Protein AF-A0AAV3SBT1-F1 (afdb_monomer)

Nearest PDB structures (foldseek):
  5wz4-assembly1_B  TM=5.382E-01  e=1.256E-02  Mycobacterium tuberculosis H37Rv
  4chg-assembly3_E  TM=4.001E-01  e=9.142E-03  Mycobacterium tuberculosis H37Rv
  5sv2-assembly1_A-2  TM=5.849E-01  e=1.213E+00  Mycobacterium tuberculosis H37Rv
  5oql-assembly1_P  TM=3.025E-01  e=3.870E-01  Thermochaetoides thermophila DSM 1495
  7d5s-assembly1_5K  TM=4.159E-01  e=2.951E+00  Saccharomyces cerevisiae S288C

Secondary structure (DSSP, 8-state):
-PEEEEE-HHHHHHH-STTSHHHHHHHHHHHHTT--EEE-HHHHHHHHS--TTSPPP-HHHHHHTTSEEEPPPP-TTSHHHHHHHHHHHHHHHHHHTS-GGGS-SHHHHHHHHHHHHHHHH--EEEEE-HHHHGGGG--

Mean predicted aligned error: 5.83 Å

Radius of gyration: 15.36 Å; Cα contacts (8 Å, |Δi|>4): 200; chains: 1; bounding box: 38×34×35 Å

Organism: NCBI:txid489912

Foldseek 3Di:
DAAAEEEALQQLLVQAECPRPSVVVVLVVLVVVVAAYEFEPLRVCVLPDDDPPDDRRPQVVCVVSPRYDYDDHQDVVPVQLVCLQQVVLVVVCVVVVHDSVPGRSRVSRSSSSQSVCCVPPVHHYDYDDPVNVVVVVPD

InterPro domains:
  IPR058703 PIN domain-containing protein [PF26425] (2-121)

Sequence (139 aa):
MTAIHIVDTSLFVAMGQPSNRRYLAVRTFARRNDITFVLPERVYDELTAEVDGVDTPPIDTAIEAGWTRVAAPLDYSLGLVSRMMDGVQRYIANADDRPADEIERAVPALAGVAAHAFVEGGCRPRVHLHDGFARWRRG

Solvent-accessible surface area (backbone atoms only — not comparable to full-atom values): 7686 Å² total; per-residue (Å²): 125,60,70,43,40,35,50,46,56,60,34,46,60,73,26,40,50,78,88,31,70,55,29,48,49,52,54,50,51,26,62,76,65,77,40,54,36,32,26,37,58,61,34,49,54,60,43,65,49,87,48,94,97,52,85,66,40,54,54,65,62,36,35,77,71,62,40,30,43,72,45,77,82,82,60,64,85,42,64,62,19,42,51,34,27,55,49,44,33,47,50,50,13,63,74,68,75,44,61,48,88,77,44,74,61,43,65,18,35,52,44,22,52,39,37,46,40,38,74,77,68,60,28,48,67,43,78,45,42,50,86,59,53,70,67,66,80,73,122

pLDDT: mean 85.52, std 13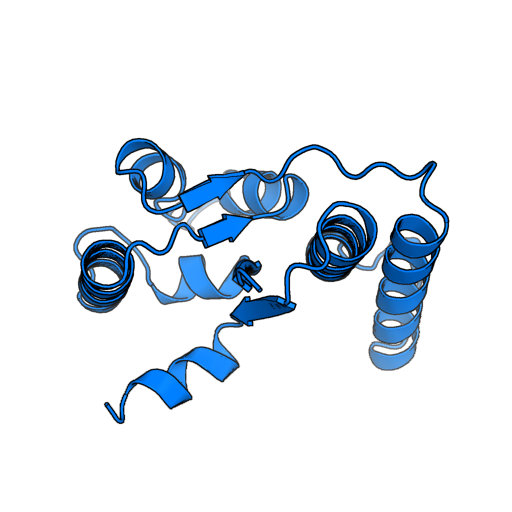.46, range [31.66, 95.81]

Structure (mmCIF, N/CA/C/O backbone):
data_AF-A0AAV3SBT1-F1
#
_entry.id   AF-A0AAV3SBT1-F1
#
loop_
_atom_site.group_PDB
_atom_site.id
_atom_site.type_symbol
_atom_site.label_atom_id
_atom_site.label_alt_id
_atom_site.label_comp_id
_atom_site.label_asym_id
_atom_site.label_entity_id
_atom_site.label_seq_id
_atom_site.pdbx_PDB_ins_code
_atom_site.Cartn_x
_atom_site.Cartn_y
_atom_site.Cartn_z
_atom_site.occupancy
_atom_site.B_iso_or_equiv
_atom_site.auth_seq_id
_atom_site.auth_comp_id
_atom_site.auth_asym_id
_atom_site.auth_atom_id
_atom_site.pdbx_PDB_model_num
ATOM 1 N N . MET A 1 1 ? -18.623 -9.100 -7.456 1.00 56.62 1 MET A N 1
ATOM 2 C CA . MET A 1 1 ? -17.155 -8.941 -7.544 1.00 56.62 1 MET A CA 1
ATOM 3 C C . MET A 1 1 ? -16.726 -8.003 -6.438 1.00 56.62 1 MET A C 1
ATOM 5 O O . MET A 1 1 ? -17.201 -6.873 -6.405 1.00 56.62 1 MET A O 1
ATOM 9 N N . THR A 1 2 ? -15.888 -8.475 -5.529 1.00 81.25 2 THR A N 1
ATOM 10 C CA . THR A 1 2 ? -15.259 -7.659 -4.487 1.00 81.25 2 THR A CA 1
ATOM 11 C C . THR A 1 2 ? -14.148 -6.801 -5.103 1.00 81.25 2 THR A C 1
ATOM 13 O O . THR A 1 2 ? -13.562 -7.157 -6.131 1.00 81.25 2 THR A O 1
ATOM 16 N N . ALA A 1 3 ? -13.917 -5.613 -4.545 1.00 87.75 3 ALA A N 1
ATOM 17 C CA . ALA A 1 3 ? -12.832 -4.734 -4.970 1.00 87.75 3 ALA A CA 1
ATOM 18 C C . ALA A 1 3 ? -11.665 -4.855 -3.988 1.00 87.75 3 ALA A C 1
ATOM 20 O O . ALA A 1 3 ? -11.886 -4.941 -2.783 1.00 87.75 3 ALA A O 1
ATOM 21 N N . ILE A 1 4 ? -10.434 -4.824 -4.497 1.00 91.56 4 ILE A N 1
ATOM 22 C CA . ILE A 1 4 ? -9.233 -4.686 -3.667 1.00 91.56 4 ILE A CA 1
ATOM 23 C C . ILE A 1 4 ? -8.760 -3.235 -3.736 1.00 91.56 4 ILE A C 1
ATOM 25 O O . ILE A 1 4 ? -8.674 -2.660 -4.821 1.00 91.56 4 ILE A O 1
ATOM 29 N N . HIS A 1 5 ? -8.504 -2.625 -2.581 1.00 93.12 5 HIS A N 1
ATOM 30 C CA . HIS A 1 5 ? -8.148 -1.213 -2.469 1.00 93.12 5 HIS A CA 1
ATOM 31 C C . HIS A 1 5 ? -6.650 -1.084 -2.202 1.00 93.12 5 HIS A C 1
ATOM 33 O O . HIS A 1 5 ? -6.225 -1.169 -1.058 1.00 93.12 5 HIS A O 1
ATOM 39 N N . ILE A 1 6 ? -5.858 -0.908 -3.254 1.00 92.75 6 ILE A N 1
ATOM 40 C CA . ILE A 1 6 ? -4.395 -0.888 -3.186 1.00 92.75 6 ILE A CA 1
ATOM 41 C C . ILE A 1 6 ? -3.927 0.551 -2.966 1.00 92.75 6 ILE A C 1
ATOM 43 O O . ILE A 1 6 ? -4.414 1.455 -3.643 1.00 92.75 6 ILE A O 1
ATOM 47 N N . VAL A 1 7 ? -3.015 0.776 -2.027 1.00 89.56 7 VAL A N 1
ATOM 48 C CA . VAL A 1 7 ? -2.546 2.114 -1.631 1.00 89.56 7 VAL A CA 1
ATOM 49 C C . VAL A 1 7 ? -1.046 2.262 -1.824 1.00 89.56 7 VAL A C 1
ATOM 51 O O . VAL A 1 7 ? -0.293 1.313 -1.629 1.00 89.56 7 VAL A O 1
ATOM 54 N N . ASP A 1 8 ? -0.655 3.471 -2.208 1.00 84.81 8 ASP A N 1
ATOM 55 C CA . ASP A 1 8 ? 0.722 3.890 -2.456 1.00 84.81 8 ASP A CA 1
ATOM 56 C C . ASP A 1 8 ? 1.338 4.630 -1.251 1.00 84.81 8 ASP A C 1
ATOM 58 O O . ASP A 1 8 ? 0.608 5.196 -0.427 1.00 84.81 8 ASP A O 1
ATOM 62 N N . THR A 1 9 ? 2.672 4.678 -1.187 1.00 81.06 9 THR A N 1
ATOM 63 C CA . THR A 1 9 ? 3.467 5.400 -0.178 1.00 81.06 9 THR A CA 1
ATOM 64 C C . THR A 1 9 ? 3.011 6.857 -0.066 1.00 81.06 9 THR A C 1
ATOM 66 O O . THR A 1 9 ? 2.698 7.350 1.026 1.00 81.06 9 THR A O 1
ATOM 69 N N . SER A 1 10 ? 2.863 7.534 -1.212 1.00 80.06 10 SER A N 1
ATOM 70 C CA . SER A 1 10 ? 2.501 8.956 -1.283 1.00 80.06 10 SER A CA 1
ATOM 71 C C . SER A 1 10 ? 1.190 9.294 -0.564 1.00 80.06 10 SER A C 1
ATOM 73 O O . SER A 1 10 ? 1.029 10.397 -0.031 1.00 80.06 10 SER A O 1
ATOM 75 N N . LEU A 1 11 ? 0.245 8.348 -0.502 1.00 82.94 11 LEU A N 1
ATOM 76 C CA . LEU A 1 11 ? -1.029 8.548 0.179 1.00 82.94 11 LEU A CA 1
ATOM 77 C C . LEU A 1 11 ? -0.838 8.672 1.697 1.00 82.94 11 LEU A C 1
ATOM 79 O O . LEU A 1 11 ? -1.421 9.570 2.307 1.00 82.94 11 LEU A O 1
ATOM 83 N N . PHE A 1 12 ? -0.026 7.806 2.309 1.00 83.81 12 PHE A N 1
ATOM 84 C CA . PHE A 1 12 ? 0.240 7.848 3.753 1.00 83.81 12 PHE A CA 1
ATOM 85 C C . PHE A 1 12 ? 1.060 9.064 4.148 1.00 83.81 12 PHE A C 1
ATOM 87 O O . PHE A 1 12 ? 0.702 9.744 5.112 1.00 83.81 12 PHE A O 1
ATOM 94 N N . VAL A 1 13 ? 2.068 9.402 3.345 1.00 83.69 13 VAL A N 1
ATOM 95 C CA . VAL A 1 13 ? 2.850 10.632 3.520 1.00 83.69 13 VAL A CA 1
ATOM 96 C C . VAL A 1 13 ? 1.928 11.858 3.524 1.00 83.69 13 VAL A C 1
ATOM 98 O O . VAL A 1 13 ? 1.990 12.696 4.421 1.00 83.69 13 VAL A O 1
ATOM 101 N N . ALA A 1 14 ? 0.986 11.943 2.582 1.00 84.38 14 ALA A N 1
ATOM 102 C CA . ALA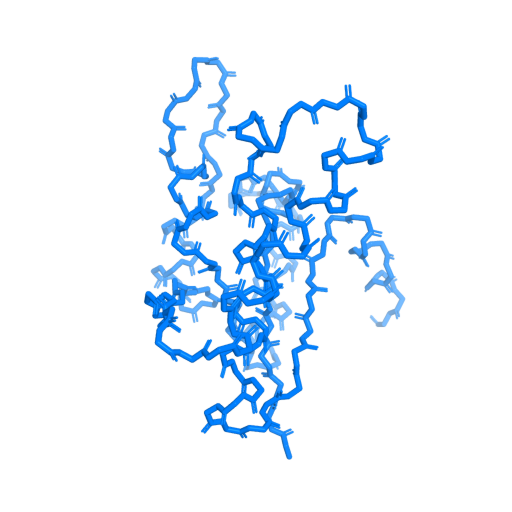 A 1 14 ? 0.083 13.086 2.483 1.00 84.38 14 ALA A CA 1
ATOM 103 C C . ALA A 1 14 ? -1.029 13.146 3.547 1.00 84.38 14 ALA A C 1
ATOM 105 O O . ALA A 1 14 ? -1.540 14.235 3.862 1.00 84.38 14 ALA A O 1
ATOM 106 N N . MET A 1 15 ? -1.445 11.989 4.074 1.00 86.44 15 MET A N 1
ATOM 107 C CA . MET A 1 15 ? -2.369 11.907 5.209 1.00 86.44 15 MET A CA 1
ATOM 108 C C . MET A 1 15 ? -1.725 12.437 6.489 1.00 86.44 15 MET A C 1
ATOM 110 O O . MET A 1 15 ? -2.423 13.070 7.287 1.00 86.44 15 MET A O 1
ATOM 114 N N . GLY A 1 16 ? -0.417 12.220 6.645 1.00 86.25 16 GLY A N 1
ATOM 115 C CA . GLY A 1 16 ? 0.357 12.607 7.815 1.00 86.25 16 GLY A CA 1
ATOM 116 C C . GLY A 1 16 ? -0.006 11.802 9.065 1.00 86.25 16 GLY A C 1
ATOM 117 O O . GLY A 1 16 ? -0.588 10.719 8.993 1.00 86.25 16 GLY A O 1
ATOM 118 N N . GLN A 1 17 ? 0.337 12.363 10.223 1.00 90.44 17 GLN A N 1
ATOM 119 C CA . GLN A 1 17 ? 0.199 11.714 11.529 1.00 90.44 17 GLN A CA 1
ATOM 120 C C . GLN A 1 17 ? -1.267 11.481 11.957 1.00 90.44 17 GLN A C 1
ATOM 122 O O . GLN A 1 17 ? -2.168 12.151 11.447 1.00 90.44 17 GLN A O 1
ATOM 127 N N . PRO A 1 18 ? -1.550 10.594 12.937 1.00 89.31 18 PRO A N 1
ATOM 128 C CA . PRO A 1 18 ? -2.919 10.238 13.331 1.00 89.31 18 PRO A CA 1
ATOM 129 C C . PRO A 1 18 ? -3.782 11.398 13.840 1.00 89.31 18 PRO A C 1
ATOM 131 O O . PRO A 1 18 ? -5.012 11.324 13.804 1.00 89.31 18 PRO A O 1
ATOM 134 N N . SER A 1 19 ? -3.148 12.475 14.309 1.00 88.31 19 SER A N 1
ATOM 135 C CA . SER A 1 19 ? -3.796 13.727 14.710 1.00 88.31 19 SER A CA 1
ATOM 136 C C . SER A 1 19 ? -4.248 14.585 13.519 1.00 88.31 19 SER A C 1
ATOM 138 O O . SER A 1 19 ? -5.063 15.495 13.684 1.00 88.31 19 SER A O 1
ATOM 140 N N . ASN A 1 20 ? -3.760 14.306 12.307 1.00 91.50 20 ASN A N 1
ATOM 141 C CA . ASN A 1 20 ? -4.099 15.050 11.103 1.00 91.50 20 ASN A CA 1
ATOM 142 C C . ASN A 1 20 ? -5.547 14.775 10.674 1.00 91.50 20 ASN A C 1
ATOM 144 O O . ASN A 1 20 ? -6.010 13.634 10.582 1.00 91.50 20 ASN A O 1
ATOM 148 N N . ARG A 1 21 ? -6.269 15.843 10.321 1.00 89.44 21 ARG A N 1
ATOM 149 C CA . ARG A 1 21 ? -7.657 15.760 9.852 1.00 89.44 21 ARG A CA 1
ATOM 150 C C . ARG A 1 21 ? -7.822 14.843 8.636 1.00 89.44 21 ARG A C 1
ATOM 152 O O . ARG A 1 21 ? -8.861 14.197 8.521 1.00 89.44 21 ARG A O 1
ATOM 159 N N . ARG A 1 22 ? -6.832 14.777 7.735 1.00 89.44 22 ARG A N 1
ATOM 160 C CA . ARG A 1 22 ? -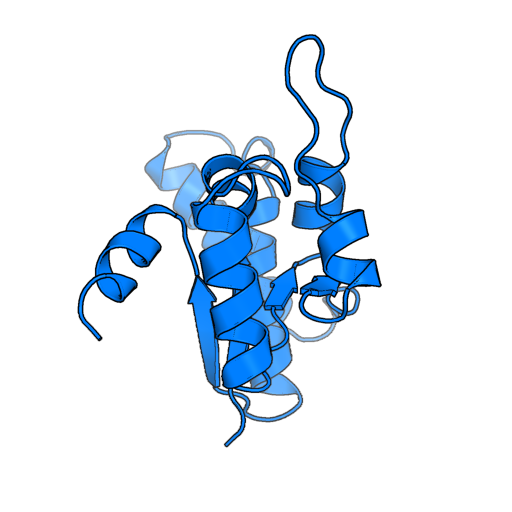6.869 13.888 6.562 1.00 89.44 22 ARG A CA 1
ATOM 161 C C . ARG A 1 22 ? -6.812 12.427 6.98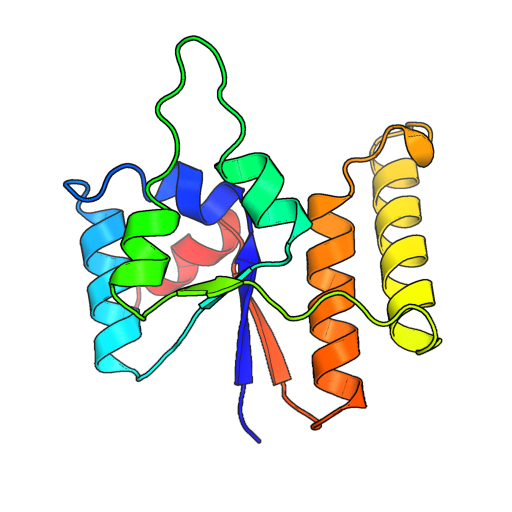4 1.00 89.44 22 ARG A C 1
ATOM 163 O O . ARG A 1 22 ? -7.699 11.680 6.586 1.00 89.44 22 ARG A O 1
ATOM 170 N N . TYR A 1 23 ? -5.863 12.054 7.844 1.00 90.62 23 TYR A N 1
ATOM 171 C CA . TYR A 1 23 ? -5.774 10.702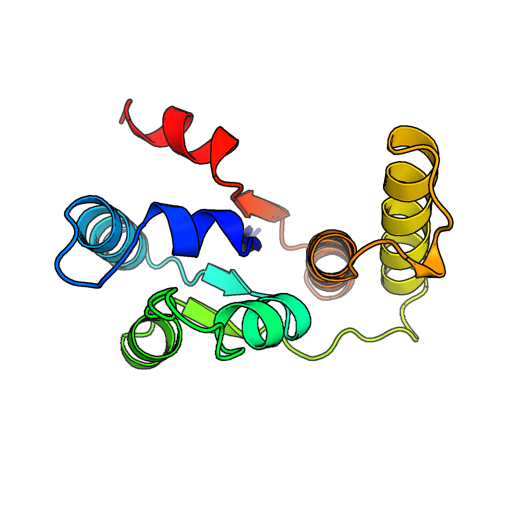 8.403 1.00 90.62 23 TYR A CA 1
ATOM 172 C C . TYR A 1 23 ? -7.098 10.272 9.051 1.00 90.62 23 TYR A C 1
ATOM 174 O O . TYR A 1 23 ? -7.659 9.226 8.722 1.00 90.62 23 TYR A O 1
ATOM 182 N N . LEU A 1 24 ? -7.667 11.125 9.911 1.00 91.75 24 LEU A N 1
ATOM 183 C CA . LEU A 1 24 ? -8.948 10.850 10.569 1.00 91.75 24 LEU A CA 1
ATOM 184 C C . LEU A 1 24 ? -10.102 10.682 9.573 1.00 91.75 24 LEU A C 1
ATOM 186 O O . LEU A 1 24 ? -10.961 9.818 9.774 1.00 91.75 24 LEU A O 1
ATOM 190 N N . ALA A 1 25 ? -10.130 11.481 8.503 1.00 91.31 25 ALA A N 1
ATOM 191 C CA . ALA A 1 25 ? -11.138 11.379 7.455 1.00 91.31 25 ALA A CA 1
ATOM 192 C C . ALA A 1 25 ? -11.027 10.052 6.690 1.00 91.31 25 ALA A C 1
ATOM 194 O O . ALA A 1 25 ? -12.039 9.369 6.533 1.00 91.31 25 ALA A O 1
ATOM 195 N N . VAL A 1 26 ? -9.817 9.650 6.284 1.00 90.12 26 VAL A N 1
ATOM 196 C CA . VAL A 1 26 ? -9.589 8.379 5.572 1.00 90.12 26 VAL A CA 1
ATOM 197 C C . VAL A 1 26 ? -9.928 7.187 6.458 1.00 90.12 26 VAL A C 1
ATOM 199 O O . VAL A 1 26 ? -10.690 6.320 6.039 1.00 90.12 26 VAL A O 1
ATOM 202 N N . ARG A 1 27 ? -9.465 7.183 7.714 1.00 92.06 27 ARG A N 1
ATOM 203 C CA . ARG A 1 27 ? -9.805 6.143 8.695 1.00 92.06 27 ARG A CA 1
ATOM 204 C C . ARG A 1 27 ? -11.316 6.014 8.880 1.00 92.06 27 ARG A C 1
ATOM 206 O O . ARG A 1 27 ? -11.855 4.910 8.916 1.00 92.06 27 ARG A O 1
ATOM 213 N N . THR A 1 28 ? -12.011 7.143 9.012 1.00 92.62 28 THR A N 1
ATOM 214 C CA . THR A 1 28 ? -13.472 7.160 9.179 1.00 92.62 28 THR A CA 1
ATOM 215 C C . THR A 1 28 ? -14.175 6.638 7.930 1.00 92.62 28 THR A C 1
ATOM 217 O O . THR A 1 28 ? -15.116 5.857 8.044 1.00 92.62 28 THR A O 1
ATOM 220 N N . PHE A 1 29 ? -13.712 7.038 6.745 1.00 91.44 29 PHE A N 1
ATOM 221 C CA . PHE A 1 29 ? -14.230 6.551 5.472 1.00 91.44 29 PHE A CA 1
ATOM 222 C C . PHE A 1 29 ? -14.049 5.035 5.330 1.00 91.44 29 PHE A C 1
ATOM 224 O O . PHE A 1 29 ? -15.020 4.342 5.031 1.00 91.44 29 PHE A O 1
ATOM 231 N N . ALA A 1 30 ? -12.846 4.523 5.601 1.00 92.19 30 ALA A N 1
ATOM 232 C CA . ALA A 1 30 ? -12.531 3.102 5.518 1.00 92.19 30 ALA A CA 1
ATOM 233 C C . ALA A 1 30 ? -13.442 2.278 6.435 1.00 92.19 30 ALA A C 1
ATOM 235 O O . ALA A 1 30 ? -14.120 1.365 5.974 1.00 92.19 30 ALA A O 1
ATOM 236 N N . ARG A 1 31 ? -13.569 2.689 7.705 1.00 92.81 31 ARG A N 1
ATOM 237 C CA . ARG A 1 31 ? -14.447 2.024 8.681 1.00 92.81 31 ARG A CA 1
ATOM 238 C C . ARG A 1 31 ? -15.925 2.060 8.297 1.00 92.81 31 ARG A C 1
ATOM 240 O O . ARG A 1 31 ? -16.615 1.065 8.459 1.00 92.81 31 ARG A O 1
ATOM 247 N N . ARG A 1 32 ? -16.429 3.195 7.799 1.00 93.75 32 ARG A N 1
ATOM 248 C CA . ARG A 1 32 ? -17.847 3.329 7.410 1.00 93.75 32 ARG A CA 1
ATOM 249 C C . ARG A 1 32 ? -18.227 2.472 6.206 1.00 93.75 32 ARG A C 1
ATOM 251 O O . ARG A 1 32 ? -19.399 2.149 6.063 1.00 93.75 32 ARG A O 1
ATOM 258 N N . ASN A 1 33 ? -17.264 2.159 5.344 1.00 92.12 33 ASN A N 1
ATOM 259 C CA . ASN A 1 33 ? -17.495 1.418 4.106 1.00 92.12 33 ASN A CA 1
ATOM 260 C C . ASN A 1 33 ? -16.946 -0.014 4.155 1.00 92.12 33 ASN A C 1
ATOM 262 O O . ASN A 1 33 ? -16.933 -0.667 3.117 1.00 92.12 33 ASN A O 1
ATOM 266 N N . ASP A 1 34 ? -16.482 -0.475 5.322 1.00 91.62 34 ASP A N 1
ATOM 267 C CA . ASP A 1 34 ? -15.852 -1.789 5.503 1.00 91.62 34 ASP A CA 1
ATOM 268 C C . ASP A 1 34 ? -14.717 -2.049 4.489 1.00 91.62 34 ASP A C 1
ATOM 270 O O . ASP A 1 34 ? -14.607 -3.099 3.860 1.00 91.62 34 ASP A O 1
ATOM 274 N N . ILE A 1 35 ? -13.889 -1.022 4.267 1.00 93.06 35 ILE A N 1
ATOM 275 C CA . ILE A 1 35 ? -12.744 -1.079 3.358 1.00 93.06 35 ILE A CA 1
ATOM 276 C C . ILE A 1 35 ? -11.480 -1.331 4.172 1.00 93.06 35 ILE A C 1
ATOM 278 O O . ILE A 1 35 ? -11.141 -0.554 5.064 1.00 93.06 35 ILE A O 1
ATOM 282 N N . THR A 1 36 ? -10.727 -2.351 3.771 1.00 94.75 36 THR A N 1
ATOM 283 C CA . THR A 1 36 ? -9.335 -2.539 4.184 1.00 94.75 36 THR A CA 1
ATOM 284 C C . THR A 1 36 ? -8.419 -2.164 3.026 1.00 94.75 36 THR A C 1
ATOM 286 O O . THR A 1 36 ? -8.481 -2.772 1.953 1.00 94.75 36 THR A O 1
ATOM 289 N N . PHE A 1 37 ? -7.562 -1.166 3.232 1.00 94.44 37 PHE A N 1
ATOM 290 C CA . PHE A 1 37 ? -6.523 -0.838 2.264 1.00 94.44 37 PHE A CA 1
ATOM 291 C C . PHE A 1 37 ? -5.404 -1.879 2.292 1.00 94.44 37 PHE A C 1
ATOM 293 O O . PHE A 1 37 ? -5.047 -2.406 3.343 1.00 94.44 37 PHE A O 1
ATOM 300 N N . VAL A 1 38 ? -4.857 -2.181 1.121 1.00 94.69 38 VAL A N 1
ATOM 301 C CA . VAL A 1 38 ? -3.822 -3.190 0.920 1.00 94.69 38 VAL A CA 1
ATOM 302 C C . VAL A 1 38 ? -2.579 -2.510 0.383 1.00 94.69 38 VAL A C 1
ATOM 304 O O . VAL A 1 38 ? -2.639 -1.821 -0.633 1.00 94.69 38 VAL A O 1
ATOM 307 N N . LEU A 1 39 ? -1.454 -2.729 1.044 1.00 92.56 39 LEU A N 1
ATOM 308 C CA . LEU A 1 39 ? -0.166 -2.178 0.643 1.00 92.56 39 LEU A CA 1
ATOM 309 C C . LEU A 1 39 ? 0.789 -3.308 0.267 1.00 92.56 39 LEU A C 1
ATOM 311 O O . LEU A 1 39 ? 0.862 -4.297 0.998 1.00 92.56 39 LEU A O 1
ATOM 315 N N . PRO A 1 40 ? 1.492 -3.217 -0.873 1.00 92.75 40 PRO A N 1
ATOM 316 C CA . PRO A 1 40 ? 2.578 -4.139 -1.166 1.00 92.75 40 PRO A CA 1
ATOM 317 C C . PRO A 1 40 ? 3.632 -4.113 -0.052 1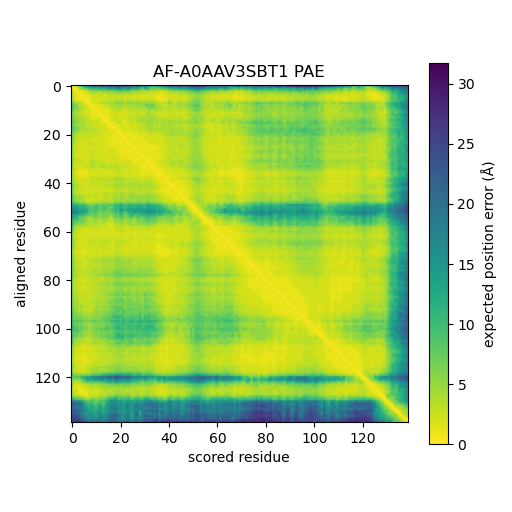.00 92.75 40 PRO A C 1
ATOM 319 O O . PRO A 1 40 ? 3.896 -3.058 0.516 1.00 92.75 40 PRO A O 1
ATOM 322 N N . GLU A 1 41 ? 4.282 -5.247 0.207 1.00 91.69 41 GLU A N 1
ATOM 323 C CA . GLU A 1 41 ? 5.384 -5.353 1.180 1.00 91.69 41 GLU A CA 1
ATOM 324 C C . GLU A 1 41 ? 6.469 -4.294 0.929 1.00 91.69 41 GLU A C 1
ATOM 326 O O . GLU A 1 41 ? 6.843 -3.561 1.831 1.00 91.69 41 GLU A O 1
ATOM 331 N N . ARG A 1 42 ? 6.843 -4.081 -0.339 1.00 88.31 42 ARG A N 1
ATOM 332 C CA . ARG A 1 42 ? 7.820 -3.050 -0.727 1.00 88.31 42 ARG A CA 1
ATOM 333 C C . ARG A 1 42 ? 7.423 -1.622 -0.344 1.00 88.31 42 ARG A C 1
ATOM 335 O O . ARG A 1 42 ? 8.299 -0.827 -0.042 1.00 88.31 42 ARG A O 1
ATOM 342 N N . VAL A 1 43 ? 6.128 -1.304 -0.376 1.00 88.00 43 VAL A N 1
ATOM 343 C CA . VAL A 1 43 ? 5.599 0.009 0.037 1.00 88.00 43 VAL A CA 1
ATOM 344 C C . VAL A 1 43 ? 5.621 0.131 1.561 1.00 88.00 43 VAL A C 1
ATOM 346 O O . VAL A 1 43 ? 5.899 1.198 2.094 1.00 88.00 43 VAL A O 1
ATOM 349 N N . TYR A 1 44 ? 5.342 -0.959 2.278 1.00 90.94 44 TYR A N 1
ATOM 350 C CA . TYR A 1 44 ? 5.471 -0.991 3.734 1.00 90.94 44 TYR A CA 1
ATOM 351 C C . TYR A 1 44 ? 6.925 -0.769 4.175 1.00 90.94 44 TYR A C 1
ATOM 353 O O . TYR A 1 44 ? 7.172 0.067 5.043 1.00 90.94 44 TYR A O 1
ATOM 361 N N . ASP A 1 45 ? 7.878 -1.450 3.538 1.00 89.00 45 ASP A N 1
ATOM 362 C CA . ASP A 1 45 ? 9.308 -1.292 3.825 1.00 89.00 45 ASP A CA 1
ATOM 363 C C . ASP A 1 45 ? 9.766 0.162 3.618 1.00 89.00 45 ASP A C 1
ATOM 365 O O . ASP A 1 45 ? 10.472 0.718 4.452 1.00 89.00 45 ASP A O 1
ATOM 369 N N . GLU A 1 46 ? 9.321 0.808 2.535 1.00 84.31 46 GLU A N 1
ATOM 370 C CA . GLU A 1 46 ? 9.625 2.217 2.251 1.00 84.31 46 GLU A CA 1
ATOM 371 C C . GLU A 1 46 ? 9.033 3.157 3.313 1.00 84.31 46 GLU A C 1
ATOM 373 O O . GLU A 1 46 ? 9.709 4.059 3.802 1.00 84.31 46 GLU A O 1
ATOM 378 N N . LEU A 1 47 ? 7.779 2.927 3.714 1.00 84.12 47 LEU A N 1
ATOM 379 C CA . LEU A 1 47 ? 7.084 3.753 4.705 1.00 84.12 47 LEU A CA 1
ATOM 380 C C . LEU A 1 47 ? 7.630 3.598 6.127 1.00 84.12 47 LEU A C 1
ATOM 382 O O . LEU A 1 47 ? 7.413 4.487 6.947 1.00 84.12 47 LEU A O 1
ATOM 386 N N . THR A 1 48 ? 8.263 2.469 6.438 1.00 86.56 48 THR A N 1
ATOM 387 C CA . THR A 1 48 ? 8.821 2.180 7.769 1.00 86.56 48 THR A CA 1
ATOM 388 C C . THR A 1 48 ? 10.317 2.443 7.858 1.00 86.56 48 THR A C 1
ATOM 390 O O . THR A 1 48 ? 10.858 2.468 8.963 1.00 86.56 48 THR A O 1
ATOM 393 N N . ALA A 1 49 ? 10.986 2.677 6.726 1.00 84.38 49 ALA A N 1
ATOM 394 C CA . ALA A 1 49 ? 12.381 3.073 6.707 1.00 84.38 49 ALA A CA 1
ATOM 395 C C . ALA A 1 49 ? 12.564 4.393 7.473 1.00 84.38 49 ALA A C 1
ATOM 397 O O . ALA A 1 49 ? 11.929 5.406 7.173 1.00 84.38 49 ALA A O 1
ATOM 398 N N . GLU A 1 50 ? 13.437 4.382 8.479 1.00 76.12 50 GLU A N 1
ATOM 399 C CA . GLU A 1 50 ? 13.794 5.589 9.218 1.00 76.12 50 GLU A CA 1
ATOM 400 C C . GLU A 1 50 ? 14.600 6.524 8.308 1.00 76.12 50 GLU A C 1
ATOM 402 O O . GLU A 1 50 ? 15.651 6.153 7.779 1.00 76.12 50 GLU A O 1
ATOM 407 N N . VAL A 1 51 ? 14.101 7.746 8.124 1.00 75.94 51 VAL A N 1
ATOM 408 C CA . VAL A 1 51 ? 14.768 8.800 7.355 1.00 75.94 51 VAL A CA 1
ATOM 409 C C . VAL A 1 51 ? 14.973 10.001 8.268 1.00 75.94 51 VAL A C 1
ATOM 411 O O . VAL A 1 51 ? 14.017 10.538 8.829 1.00 75.94 51 VAL A O 1
ATOM 414 N N . ASP A 1 52 ? 16.224 10.436 8.413 1.00 74.75 52 ASP A N 1
ATOM 415 C CA . ASP A 1 52 ? 16.584 11.540 9.303 1.00 74.75 52 ASP A CA 1
ATOM 416 C C . ASP A 1 52 ? 15.775 12.811 9.000 1.00 74.75 52 ASP A C 1
ATOM 418 O O . ASP A 1 52 ? 15.765 13.330 7.882 1.00 74.75 52 ASP A O 1
ATOM 422 N N . GLY A 1 53 ? 15.112 13.343 10.030 1.00 69.75 53 GLY A N 1
ATOM 423 C CA . GLY A 1 53 ? 14.331 14.578 9.936 1.00 69.75 53 GLY A CA 1
ATOM 424 C C . GLY A 1 53 ? 12.963 14.436 9.259 1.00 69.75 53 GLY A C 1
ATOM 425 O O . GLY A 1 53 ? 12.307 15.455 9.033 1.00 69.75 53 GLY A O 1
ATOM 426 N N . VAL A 1 54 ? 12.516 13.213 8.958 1.00 74.12 54 VAL A N 1
ATOM 427 C CA . VAL A 1 54 ? 11.182 12.929 8.417 1.00 74.12 54 VAL A CA 1
ATOM 428 C C . VAL A 1 54 ? 10.415 12.051 9.400 1.00 74.12 54 VAL A C 1
ATOM 430 O O . VAL A 1 54 ? 10.867 10.971 9.765 1.00 74.12 54 VAL A O 1
ATOM 433 N N . ASP A 1 55 ? 9.231 12.502 9.818 1.00 78.19 55 ASP A N 1
ATOM 434 C CA . ASP A 1 55 ? 8.364 11.684 10.664 1.00 78.19 55 ASP A CA 1
ATOM 435 C C . ASP A 1 55 ? 7.866 10.459 9.886 1.00 78.19 55 ASP A C 1
ATOM 437 O O . ASP A 1 55 ? 7.204 10.602 8.852 1.00 78.19 55 ASP A O 1
ATOM 441 N N . THR A 1 56 ? 8.103 9.264 10.426 1.00 82.19 56 THR A N 1
ATOM 442 C CA . THR A 1 56 ? 7.596 8.011 9.861 1.00 82.19 56 THR A CA 1
ATOM 443 C C . THR A 1 56 ? 6.065 8.056 9.763 1.00 82.19 56 THR A C 1
ATOM 445 O O . THR A 1 56 ? 5.381 8.355 10.755 1.00 82.19 56 THR A O 1
ATOM 448 N N . PRO A 1 57 ? 5.479 7.783 8.583 1.00 83.50 57 PRO A N 1
ATOM 449 C CA . PRO A 1 57 ? 4.036 7.682 8.439 1.00 83.50 57 PRO A CA 1
ATOM 450 C C . PRO A 1 57 ? 3.443 6.630 9.395 1.00 83.50 57 PRO A C 1
ATOM 452 O O . PRO A 1 57 ? 4.040 5.574 9.595 1.00 83.50 57 PRO A O 1
ATOM 455 N N . PRO A 1 58 ? 2.248 6.863 9.971 1.00 87.25 58 PRO A N 1
ATOM 456 C CA . PRO A 1 58 ? 1.663 6.004 11.009 1.00 87.25 58 PRO A CA 1
ATOM 457 C C . PRO A 1 58 ? 1.025 4.727 10.432 1.00 87.25 58 PRO A C 1
ATOM 459 O O . PRO A 1 58 ? -0.186 4.491 10.563 1.00 87.25 58 PRO A O 1
ATOM 462 N N . ILE A 1 59 ? 1.833 3.926 9.738 1.00 90.81 59 ILE A N 1
ATOM 463 C CA . ILE A 1 59 ? 1.395 2.747 8.997 1.00 90.81 59 ILE A CA 1
ATOM 464 C C . ILE A 1 59 ? 1.030 1.594 9.927 1.00 90.81 59 ILE A C 1
ATOM 466 O O . ILE A 1 59 ? -0.057 1.031 9.791 1.00 90.81 59 ILE A O 1
ATOM 470 N N . ASP A 1 60 ? 1.849 1.336 10.945 1.00 91.44 60 ASP A N 1
ATOM 471 C CA . ASP A 1 60 ? 1.585 0.291 11.935 1.00 91.44 60 ASP A CA 1
ATOM 472 C C . ASP A 1 60 ? 0.321 0.607 12.731 1.00 91.44 60 ASP A C 1
ATOM 474 O O . ASP A 1 60 ? -0.557 -0.240 12.861 1.00 91.44 60 ASP A O 1
ATOM 478 N N . THR A 1 61 ? 0.121 1.871 13.121 1.00 91.62 61 THR A N 1
ATOM 479 C CA . THR A 1 61 ? -1.133 2.312 13.752 1.00 91.62 61 THR A CA 1
ATOM 480 C C . THR A 1 61 ? -2.348 2.066 12.851 1.00 91.62 61 THR A C 1
ATOM 482 O O . THR A 1 61 ? -3.436 1.754 13.338 1.00 91.62 61 THR A O 1
ATOM 485 N N . ALA A 1 62 ? -2.208 2.215 11.528 1.00 92.19 62 ALA A N 1
ATOM 486 C CA . ALA A 1 62 ? -3.297 1.935 10.595 1.00 92.19 62 ALA A CA 1
ATOM 487 C C . ALA A 1 62 ? -3.598 0.429 10.480 1.00 92.19 62 ALA A C 1
ATOM 489 O O . ALA A 1 62 ? -4.773 0.050 10.397 1.00 92.19 62 ALA A O 1
ATOM 490 N N . ILE A 1 63 ? -2.554 -0.406 10.516 1.00 94.44 63 ILE A N 1
ATOM 491 C CA . ILE A 1 63 ? -2.643 -1.871 10.518 1.00 94.44 63 ILE A CA 1
ATOM 492 C C . ILE A 1 63 ? -3.290 -2.368 11.815 1.00 94.44 63 ILE A C 1
ATOM 494 O O . ILE A 1 63 ? -4.296 -3.073 11.764 1.00 94.44 63 ILE A O 1
ATOM 498 N N . GLU A 1 64 ? -2.798 -1.925 12.971 1.00 93.75 64 GLU A N 1
ATOM 499 C CA . GLU A 1 64 ? -3.360 -2.237 14.292 1.00 93.75 64 GLU A CA 1
ATOM 500 C C . GLU A 1 64 ? -4.831 -1.816 14.407 1.00 93.75 64 GLU A C 1
ATOM 502 O O . GLU A 1 64 ? -5.660 -2.516 14.987 1.00 93.75 64 GLU A O 1
ATOM 507 N N . ALA A 1 65 ? -5.192 -0.677 13.809 1.00 91.25 65 ALA A N 1
ATOM 508 C CA . ALA A 1 65 ? -6.564 -0.182 13.786 1.00 91.25 65 ALA A CA 1
ATOM 509 C C . ALA A 1 65 ? -7.486 -0.919 12.792 1.00 91.25 65 ALA A C 1
ATOM 511 O O . ALA A 1 65 ? -8.678 -0.577 12.736 1.00 91.25 65 ALA A O 1
ATOM 512 N N . GLY A 1 66 ? -6.952 -1.871 12.015 1.00 93.44 66 GLY A N 1
ATOM 513 C CA . GLY A 1 66 ? -7.678 -2.831 11.178 1.00 93.44 66 GLY A CA 1
ATOM 514 C C . GLY A 1 66 ? -8.179 -2.314 9.828 1.00 93.44 66 GLY A C 1
ATOM 515 O O . GLY A 1 66 ? -8.912 -3.019 9.139 1.00 93.44 66 GLY A O 1
ATOM 516 N N . TRP A 1 67 ? -7.830 -1.088 9.434 1.00 94.06 67 TRP A N 1
ATOM 517 C CA . TRP A 1 67 ? -8.304 -0.490 8.173 1.00 94.06 67 TRP A CA 1
ATOM 518 C C . TRP A 1 67 ? -7.241 -0.493 7.064 1.00 94.06 67 TRP A C 1
ATOM 520 O O . TRP A 1 67 ? -7.513 -0.067 5.939 1.00 94.06 67 TRP A O 1
ATOM 530 N N . THR A 1 68 ? -6.071 -1.057 7.365 1.00 94.94 68 THR A N 1
ATOM 531 C CA . THR A 1 68 ? -4.951 -1.277 6.449 1.00 94.94 68 THR A CA 1
ATOM 532 C C . THR A 1 68 ? -4.329 -2.649 6.721 1.00 94.94 68 THR A C 1
ATOM 534 O O . THR A 1 68 ? -4.377 -3.135 7.846 1.00 94.94 68 THR A O 1
ATOM 537 N N . ARG A 1 69 ? -3.739 -3.285 5.706 1.00 95.50 69 ARG A N 1
ATOM 538 C CA . ARG A 1 69 ? -2.916 -4.494 5.854 1.00 95.50 69 ARG A CA 1
ATOM 539 C C . ARG A 1 69 ? -1.851 -4.588 4.766 1.00 95.50 69 ARG A C 1
ATOM 541 O O . ARG A 1 69 ? -2.040 -4.066 3.666 1.00 95.50 69 ARG A O 1
ATOM 548 N N . VAL A 1 70 ? -0.797 -5.351 5.033 1.00 95.19 70 VAL A N 1
ATOM 549 C CA . VAL A 1 70 ? 0.172 -5.746 4.005 1.00 95.19 70 VAL A CA 1
ATOM 550 C C . VAL A 1 70 ? -0.441 -6.816 3.091 1.00 95.19 70 VAL A C 1
ATOM 552 O O . VAL A 1 70 ? -1.264 -7.644 3.508 1.00 95.19 70 VAL A O 1
ATOM 555 N N . ALA A 1 71 ? -0.132 -6.738 1.800 1.00 93.94 71 ALA A N 1
ATOM 556 C CA . ALA A 1 71 ? -0.454 -7.765 0.822 1.00 93.94 71 ALA A CA 1
ATOM 557 C C . ALA A 1 71 ? 0.297 -9.063 1.150 1.00 93.94 71 ALA A C 1
ATOM 559 O O . ALA A 1 71 ? 1.332 -9.040 1.809 1.00 93.94 71 ALA A O 1
ATOM 560 N N . ALA A 1 72 ? -0.203 -10.194 0.652 1.00 91.50 72 ALA A N 1
ATOM 561 C CA . ALA A 1 72 ? 0.634 -11.386 0.605 1.00 91.50 72 ALA A CA 1
ATOM 562 C C . ALA A 1 72 ? 1.847 -11.123 -0.315 1.00 91.50 72 ALA A C 1
ATOM 564 O O . ALA A 1 72 ? 1.719 -10.315 -1.248 1.00 91.50 72 ALA A O 1
ATOM 565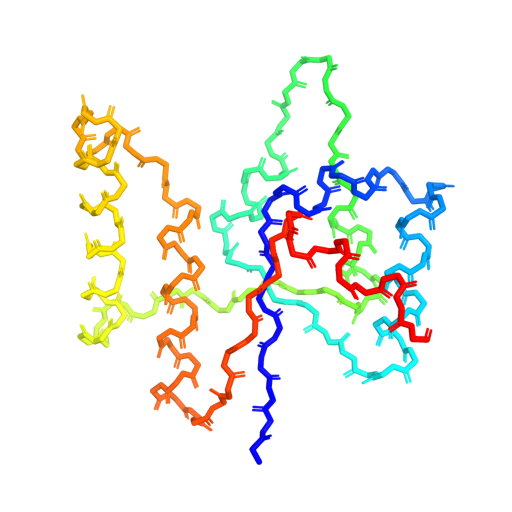 N N . PRO A 1 73 ? 2.992 -11.789 -0.083 1.00 91.44 73 PRO A N 1
ATOM 566 C CA . PRO A 1 73 ? 4.126 -11.722 -0.994 1.00 91.44 73 PRO A CA 1
ATOM 567 C C . PRO A 1 73 ? 3.697 -12.032 -2.431 1.00 91.44 73 PRO A C 1
ATOM 569 O O . PRO A 1 73 ? 2.872 -12.915 -2.664 1.00 91.44 73 PRO A O 1
ATOM 572 N N . LEU A 1 74 ? 4.249 -11.295 -3.395 1.00 92.38 74 LEU A N 1
ATOM 573 C CA . LEU A 1 74 ? 3.923 -11.492 -4.806 1.00 92.38 74 LEU A CA 1
ATOM 574 C C . LEU A 1 74 ? 4.410 -12.861 -5.291 1.00 92.38 74 LEU A C 1
ATOM 576 O O . LEU A 1 74 ? 5.607 -13.150 -5.232 1.00 92.38 74 LEU A O 1
ATOM 580 N N . ASP A 1 75 ? 3.502 -13.663 -5.845 1.00 93.50 75 ASP A N 1
ATOM 581 C CA . ASP A 1 75 ? 3.861 -14.909 -6.516 1.00 93.50 75 ASP A CA 1
ATOM 582 C C . ASP A 1 75 ? 4.336 -14.648 -7.956 1.00 93.50 75 ASP A C 1
ATOM 584 O O . ASP A 1 75 ? 3.549 -14.491 -8.893 1.00 93.50 75 ASP A O 1
ATOM 588 N N . TYR A 1 76 ? 5.657 -14.622 -8.142 1.00 92.38 76 TYR A N 1
ATOM 589 C CA . TYR A 1 76 ? 6.296 -14.461 -9.452 1.00 92.38 76 TYR A CA 1
ATOM 590 C C . TYR A 1 76 ? 6.189 -15.703 -10.355 1.00 92.38 76 TYR A C 1
ATOM 592 O O . TYR A 1 76 ? 6.533 -15.631 -11.540 1.00 92.38 76 TYR A O 1
ATOM 600 N N . SER A 1 77 ? 5.698 -16.840 -9.849 1.00 94.38 77 SER A N 1
ATOM 601 C CA . SER A 1 77 ? 5.358 -17.984 -10.705 1.00 94.38 77 SER A CA 1
ATOM 602 C C . SER A 1 77 ? 4.125 -17.690 -11.572 1.00 94.38 77 SER A C 1
ATOM 604 O O . SER A 1 77 ? 3.985 -18.225 -12.677 1.00 94.38 77 SER A O 1
ATOM 606 N N . LEU A 1 78 ? 3.272 -16.754 -11.137 1.00 93.81 78 LEU A N 1
ATOM 607 C CA . LEU A 1 78 ? 2.162 -16.243 -11.929 1.00 93.81 78 LEU A CA 1
ATOM 608 C C . LEU A 1 78 ? 2.696 -15.317 -13.024 1.00 93.81 78 LEU A C 1
ATOM 610 O O . LEU A 1 78 ? 3.019 -14.152 -12.795 1.00 93.81 78 LEU A O 1
ATOM 614 N N . GLY A 1 79 ? 2.718 -15.803 -14.266 1.00 94.81 79 GLY A N 1
ATOM 615 C CA . GLY A 1 79 ? 3.302 -15.055 -15.384 1.00 94.81 79 GLY A CA 1
ATOM 616 C C . GLY A 1 79 ? 2.708 -13.655 -15.610 1.00 94.81 79 GLY A C 1
ATOM 617 O O . GLY A 1 79 ? 3.395 -12.791 -16.149 1.00 94.81 79 GLY A O 1
ATOM 618 N N . LEU A 1 80 ? 1.454 -13.397 -15.208 1.00 94.62 80 LEU A N 1
ATOM 619 C CA . LEU A 1 80 ? 0.883 -12.045 -15.270 1.00 94.62 80 LEU A CA 1
ATOM 620 C C . LEU A 1 80 ? 1.523 -11.096 -14.248 1.00 94.62 80 LEU A C 1
ATOM 622 O O . LEU A 1 80 ? 1.781 -9.948 -14.594 1.00 94.62 80 LEU A O 1
ATOM 626 N N . VAL A 1 81 ? 1.799 -11.570 -13.030 1.00 94.81 81 VAL A N 1
ATOM 627 C CA . VAL A 1 81 ? 2.429 -10.779 -11.962 1.00 94.81 81 VAL A CA 1
ATOM 628 C C . VAL A 1 81 ? 3.816 -10.339 -12.408 1.00 94.81 81 VAL A C 1
ATOM 630 O O . VAL A 1 81 ? 4.085 -9.141 -12.453 1.00 94.81 81 VAL A O 1
ATOM 633 N N . SER A 1 82 ? 4.645 -11.279 -12.865 1.00 95.06 82 SER A N 1
ATOM 634 C CA . SER A 1 82 ? 6.001 -10.990 -13.349 1.00 95.06 82 SER A CA 1
ATOM 635 C C . SER A 1 82 ? 6.002 -10.016 -14.530 1.00 95.06 82 SER A C 1
ATOM 637 O O . SER A 1 82 ? 6.722 -9.023 -14.514 1.00 95.06 82 SER A O 1
ATOM 639 N N . ARG A 1 83 ? 5.117 -10.212 -15.521 1.00 95.81 83 ARG A N 1
ATOM 640 C CA . ARG A 1 83 ? 5.004 -9.279 -16.656 1.00 95.81 83 ARG A CA 1
ATOM 641 C C . ARG A 1 83 ? 4.552 -7.879 -16.247 1.00 95.81 83 ARG A C 1
ATOM 643 O O . ARG A 1 83 ? 4.995 -6.915 -16.864 1.00 95.81 83 ARG A O 1
ATOM 650 N N . MET A 1 84 ? 3.661 -7.755 -15.262 1.00 95.25 84 MET A N 1
ATOM 651 C CA . MET A 1 84 ? 3.205 -6.445 -14.786 1.00 95.25 84 MET A CA 1
ATOM 652 C C . MET A 1 84 ? 4.301 -5.720 -14.007 1.00 95.25 84 MET A C 1
ATOM 654 O O . MET A 1 84 ? 4.504 -4.533 -14.246 1.00 95.25 84 MET A O 1
ATOM 658 N N . MET A 1 85 ? 5.041 -6.432 -13.151 1.00 93.88 85 MET A N 1
ATOM 659 C CA . MET A 1 85 ? 6.213 -5.893 -12.454 1.00 93.88 85 MET A CA 1
ATOM 660 C C . MET A 1 85 ? 7.248 -5.355 -13.452 1.00 93.88 85 MET A C 1
ATOM 662 O O . MET A 1 85 ? 7.554 -4.163 -13.442 1.00 93.88 85 MET A O 1
ATOM 666 N N . ASP A 1 86 ? 7.708 -6.204 -14.376 1.00 94.25 86 ASP A N 1
ATOM 667 C CA . ASP A 1 86 ? 8.730 -5.839 -15.365 1.00 94.25 86 ASP A CA 1
ATOM 668 C C . ASP A 1 86 ? 8.242 -4.747 -16.325 1.00 94.25 86 ASP A C 1
ATOM 670 O O . ASP A 1 86 ? 8.989 -3.843 -16.707 1.00 94.25 86 ASP A O 1
ATOM 674 N N . GLY A 1 87 ? 6.978 -4.838 -16.748 1.00 94.75 87 GLY A N 1
ATOM 675 C CA . GLY A 1 87 ? 6.369 -3.912 -17.694 1.00 94.75 87 GLY A CA 1
ATOM 676 C C . GLY A 1 87 ? 6.255 -2.500 -17.131 1.00 94.75 87 GLY A C 1
ATOM 677 O O . GLY A 1 87 ? 6.632 -1.546 -17.810 1.00 94.75 87 GLY A O 1
ATOM 678 N N . VAL A 1 88 ? 5.782 -2.364 -15.889 1.00 93.75 88 VAL A N 1
ATOM 679 C CA . VAL A 1 88 ? 5.672 -1.060 -15.219 1.00 93.75 88 VAL A CA 1
ATOM 680 C C . VAL A 1 88 ? 7.051 -0.486 -14.913 1.00 93.75 88 VAL A C 1
ATOM 682 O O . VAL A 1 88 ? 7.282 0.686 -15.199 1.00 93.75 88 VAL A O 1
ATOM 685 N N . GLN A 1 89 ? 7.987 -1.303 -14.423 1.00 92.31 89 GLN A N 1
ATOM 686 C CA . GLN A 1 89 ? 9.354 -0.850 -14.156 1.00 92.31 89 GLN A CA 1
ATOM 687 C C . GLN A 1 89 ? 10.024 -0.314 -15.427 1.00 92.31 89 GLN A C 1
ATOM 689 O O . GLN A 1 89 ? 10.583 0.779 -15.417 1.00 92.31 89 GLN A O 1
ATOM 694 N N . ARG A 1 90 ? 9.902 -1.033 -16.551 1.00 93.19 90 ARG A N 1
ATOM 695 C CA . ARG A 1 90 ? 10.438 -0.592 -17.848 1.00 93.19 90 ARG A CA 1
ATOM 696 C C . ARG A 1 90 ? 9.742 0.659 -18.378 1.00 93.19 90 ARG A C 1
ATOM 698 O O . ARG A 1 90 ? 10.391 1.498 -18.991 1.00 93.19 90 ARG A O 1
ATOM 705 N N . TYR A 1 91 ? 8.431 0.778 -18.179 1.00 92.44 91 TYR A N 1
ATOM 706 C CA . TYR A 1 91 ? 7.693 1.968 -18.595 1.00 92.44 91 TYR A CA 1
ATOM 707 C C . TYR A 1 91 ? 8.210 3.221 -17.881 1.00 92.44 91 TYR A C 1
ATOM 709 O O . TYR A 1 91 ? 8.499 4.211 -18.545 1.00 92.44 91 TYR A O 1
ATOM 717 N N . ILE A 1 92 ? 8.370 3.155 -16.556 1.00 87.25 92 ILE A N 1
ATOM 718 C CA . ILE A 1 92 ? 8.886 4.271 -15.751 1.00 87.25 92 ILE A CA 1
ATOM 719 C C . ILE A 1 92 ? 10.334 4.574 -16.140 1.00 87.25 92 ILE A C 1
ATOM 721 O O . ILE A 1 92 ? 10.650 5.721 -16.418 1.00 87.25 92 ILE A O 1
ATOM 725 N N . ALA A 1 93 ? 11.178 3.546 -16.267 1.00 90.44 93 ALA A N 1
ATOM 726 C CA . ALA A 1 93 ? 12.566 3.686 -16.715 1.00 90.44 93 ALA A CA 1
ATOM 727 C C . ALA A 1 93 ? 12.681 4.496 -18.014 1.00 90.44 93 ALA A C 1
ATOM 729 O O . ALA A 1 93 ? 13.454 5.445 -18.106 1.00 90.44 93 ALA A O 1
ATOM 730 N N . ASN A 1 94 ? 11.848 4.157 -19.000 1.00 92.62 94 ASN A N 1
ATOM 731 C CA . ASN A 1 94 ? 11.816 4.854 -20.281 1.00 92.62 94 ASN A CA 1
ATOM 732 C C . ASN A 1 94 ? 11.246 6.276 -20.173 1.00 92.62 94 ASN A C 1
ATOM 734 O O . ASN A 1 94 ? 11.677 7.151 -20.915 1.00 92.62 94 ASN A O 1
ATOM 738 N N . ALA A 1 95 ? 10.250 6.500 -19.312 1.00 91.38 95 ALA A N 1
ATOM 739 C CA . ALA A 1 95 ? 9.650 7.819 -19.116 1.00 91.38 95 ALA A CA 1
ATOM 740 C C . ALA A 1 95 ? 10.607 8.788 -18.403 1.00 91.38 95 ALA A C 1
ATOM 742 O O . ALA A 1 95 ? 10.617 9.976 -18.723 1.00 91.38 95 ALA A O 1
ATOM 743 N N . ASP A 1 96 ? 11.418 8.263 -17.487 1.00 88.56 96 ASP A N 1
ATOM 744 C CA . ASP A 1 96 ? 12.363 9.023 -16.670 1.00 88.56 96 ASP A CA 1
ATOM 745 C C . ASP A 1 96 ? 13.762 9.128 -17.305 1.00 88.56 96 ASP A C 1
ATOM 747 O O . ASP A 1 96 ? 14.620 9.813 -16.755 1.00 88.56 96 ASP A O 1
ATOM 751 N N . ASP A 1 97 ? 13.997 8.454 -18.438 1.00 92.50 97 ASP A N 1
ATOM 752 C CA . ASP A 1 97 ? 15.306 8.321 -19.100 1.00 92.50 97 ASP A CA 1
ATOM 753 C C . ASP A 1 97 ? 16.404 7.798 -18.154 1.00 92.50 97 ASP A C 1
ATOM 755 O O . ASP A 1 97 ? 17.509 8.334 -18.054 1.00 92.50 97 ASP A O 1
ATOM 759 N N . ARG A 1 98 ? 16.073 6.743 -17.399 1.00 90.69 98 ARG A N 1
ATOM 760 C CA . ARG A 1 98 ? 16.947 6.138 -16.384 1.00 90.69 98 ARG A CA 1
ATOM 761 C C . ARG A 1 98 ? 17.015 4.614 -16.520 1.00 90.69 98 ARG A C 1
ATOM 763 O O . ARG A 1 98 ? 16.063 3.999 -17.007 1.00 90.69 98 ARG A O 1
ATOM 770 N N . PRO A 1 99 ? 18.108 3.967 -16.075 1.00 88.50 99 PRO A N 1
ATOM 771 C CA . PRO A 1 99 ? 18.208 2.511 -16.061 1.00 88.50 99 PRO A CA 1
ATOM 772 C C . PRO A 1 99 ? 17.097 1.866 -15.227 1.00 88.50 99 PRO A C 1
ATOM 774 O O . PRO A 1 99 ? 16.740 2.345 -14.152 1.00 88.50 99 PRO A O 1
ATOM 777 N N . ALA A 1 100 ? 16.547 0.749 -15.710 1.00 83.75 100 ALA A N 1
ATOM 778 C CA . ALA A 1 100 ? 15.419 0.092 -15.052 1.00 83.75 100 ALA A CA 1
ATOM 779 C C . ALA A 1 100 ? 15.757 -0.414 -13.642 1.00 83.75 100 ALA A C 1
ATOM 781 O O . ALA A 1 100 ? 14.890 -0.425 -12.775 1.00 83.75 100 ALA A O 1
ATOM 782 N N . ASP A 1 101 ? 16.998 -0.823 -13.398 1.00 85.19 101 ASP A N 1
ATOM 783 C CA . ASP A 1 101 ? 17.495 -1.265 -12.095 1.00 85.19 101 ASP A CA 1
ATOM 784 C C . ASP A 1 101 ? 17.610 -0.135 -11.060 1.00 85.19 101 ASP A C 1
ATOM 786 O O . ASP A 1 101 ? 17.590 -0.422 -9.864 1.00 85.19 101 ASP A O 1
ATOM 790 N N . GLU A 1 102 ? 17.632 1.125 -11.500 1.00 83.88 102 GLU A N 1
ATOM 791 C CA . GLU A 1 102 ? 17.576 2.309 -10.633 1.00 83.88 102 GLU A CA 1
ATOM 792 C C . GLU A 1 102 ? 16.146 2.798 -10.354 1.00 83.88 102 GLU A C 1
ATOM 794 O O . GLU A 1 102 ? 15.945 3.727 -9.563 1.00 83.88 102 GLU A O 1
ATOM 799 N N . ILE A 1 103 ? 15.145 2.208 -11.016 1.00 85.50 103 ILE A N 1
ATOM 800 C CA . ILE A 1 103 ? 13.742 2.522 -10.766 1.00 85.50 103 ILE A CA 1
ATOM 801 C C . ILE A 1 103 ? 13.279 1.819 -9.498 1.00 85.50 103 ILE A C 1
ATOM 803 O O . ILE A 1 103 ? 13.414 0.602 -9.330 1.00 85.50 103 ILE A O 1
ATOM 807 N N . GLU A 1 104 ? 12.680 2.608 -8.615 1.00 83.12 104 GLU A N 1
ATOM 808 C CA . GLU A 1 104 ? 12.086 2.132 -7.381 1.00 83.12 104 GLU A CA 1
ATOM 809 C C . GLU A 1 104 ? 11.003 1.073 -7.636 1.00 83.12 104 GLU A C 1
ATOM 811 O O . GLU A 1 104 ? 10.155 1.188 -8.524 1.00 83.12 104 GLU A O 1
ATOM 816 N N . ARG A 1 105 ? 11.017 0.014 -6.820 1.00 85.62 105 ARG A N 1
ATOM 817 C CA . ARG A 1 105 ? 10.138 -1.151 -7.005 1.00 85.62 105 ARG A CA 1
ATOM 818 C C . ARG A 1 105 ? 8.775 -1.021 -6.326 1.00 85.62 105 ARG A C 1
ATOM 820 O O . ARG A 1 105 ? 7.929 -1.885 -6.555 1.00 85.62 105 ARG A O 1
ATOM 827 N N . ALA A 1 106 ? 8.543 0.031 -5.541 1.00 86.69 106 ALA A N 1
ATOM 828 C CA . ALA A 1 106 ? 7.270 0.285 -4.870 1.00 86.69 106 ALA A CA 1
ATOM 829 C C . ALA A 1 106 ? 6.114 0.414 -5.879 1.00 86.69 106 ALA A C 1
ATOM 831 O O . ALA A 1 106 ? 5.113 -0.300 -5.780 1.00 86.69 106 ALA A O 1
ATOM 832 N N . VAL A 1 107 ? 6.291 1.227 -6.927 1.00 85.06 107 VAL A N 1
ATOM 833 C CA . VAL A 1 107 ? 5.263 1.432 -7.961 1.00 85.06 107 VAL A CA 1
ATOM 834 C C . VAL A 1 107 ? 4.993 0.164 -8.788 1.00 85.06 107 VAL A C 1
ATOM 836 O O . VAL A 1 107 ? 3.824 -0.220 -8.905 1.00 85.06 107 VAL A O 1
ATOM 839 N N . PRO A 1 108 ? 6.006 -0.557 -9.317 1.00 90.81 108 PRO A N 1
ATOM 840 C CA . PRO A 1 108 ? 5.794 -1.880 -9.901 1.00 90.81 108 PRO A CA 1
ATOM 841 C C . PRO A 1 108 ? 5.032 -2.836 -8.972 1.00 90.81 108 PRO A C 1
ATOM 843 O O . PRO A 1 108 ? 4.110 -3.515 -9.426 1.00 90.81 108 PRO A O 1
ATOM 846 N N . ALA A 1 109 ? 5.336 -2.843 -7.668 1.00 92.56 109 ALA A N 1
ATOM 847 C CA . ALA A 1 109 ? 4.682 -3.724 -6.700 1.00 92.56 109 ALA A CA 1
ATOM 848 C C . ALA A 1 109 ? 3.168 -3.475 -6.577 1.00 92.56 109 ALA A C 1
ATOM 850 O O . ALA A 1 109 ? 2.410 -4.436 -6.423 1.00 92.56 109 ALA A O 1
ATOM 851 N N . LEU A 1 110 ? 2.694 -2.231 -6.733 1.00 91.81 110 LEU A N 1
ATOM 852 C CA . LEU A 1 110 ? 1.256 -1.924 -6.806 1.00 91.81 110 LEU A CA 1
ATOM 853 C C . LEU A 1 110 ? 0.583 -2.662 -7.975 1.00 91.81 110 LEU A C 1
ATOM 855 O O . LEU A 1 110 ? -0.498 -3.239 -7.823 1.00 91.81 110 LEU A O 1
ATOM 859 N N . ALA A 1 111 ? 1.235 -2.671 -9.140 1.00 92.31 111 ALA A N 1
ATOM 860 C CA . ALA A 1 111 ? 0.751 -3.366 -10.327 1.00 92.31 111 ALA A CA 1
ATOM 861 C C . ALA A 1 111 ? 0.819 -4.893 -10.174 1.00 92.31 111 ALA A C 1
ATOM 863 O O . ALA A 1 111 ? -0.100 -5.592 -10.607 1.00 92.31 111 ALA A O 1
ATOM 864 N N . GLY A 1 112 ? 1.855 -5.403 -9.503 1.00 94.56 112 GLY A N 1
ATOM 865 C CA . GLY A 1 112 ? 1.964 -6.810 -9.120 1.00 94.56 112 GLY A CA 1
ATOM 866 C C . GLY A 1 112 ? 0.794 -7.264 -8.244 1.00 94.56 112 GLY A C 1
ATOM 867 O O . GLY A 1 112 ? 0.149 -8.263 -8.559 1.00 94.56 112 GLY A O 1
ATOM 868 N N . VAL A 1 113 ? 0.445 -6.500 -7.200 1.00 94.62 113 VAL A N 1
ATOM 869 C CA . VAL A 1 113 ? -0.692 -6.826 -6.314 1.00 94.62 113 VAL A CA 1
ATOM 870 C C . VAL A 1 113 ? -2.015 -6.787 -7.084 1.00 94.62 113 VAL A C 1
ATOM 872 O O . VAL A 1 113 ? -2.869 -7.655 -6.897 1.00 94.62 113 VAL A O 1
ATOM 875 N N . ALA A 1 114 ? -2.187 -5.820 -7.989 1.00 93.62 114 ALA A N 1
ATOM 876 C CA . ALA A 1 114 ? -3.368 -5.747 -8.846 1.00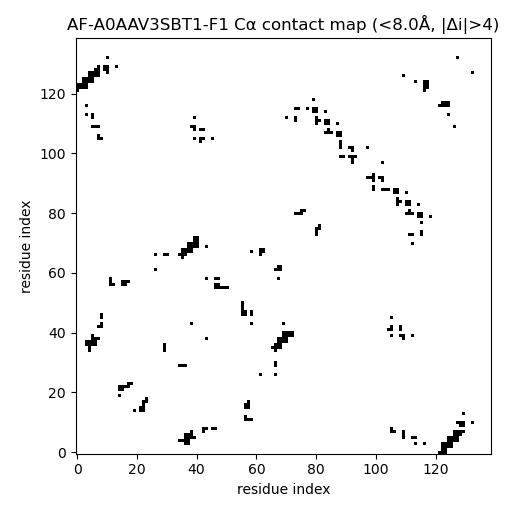 93.62 114 ALA A CA 1
ATOM 877 C C . ALA A 1 114 ? -3.492 -6.972 -9.771 1.00 93.62 114 ALA A C 1
ATOM 879 O O . ALA A 1 114 ? -4.584 -7.524 -9.917 1.00 93.62 114 ALA A O 1
ATOM 880 N N . ALA A 1 115 ? -2.379 -7.415 -10.362 1.00 93.81 115 ALA A N 1
ATOM 881 C CA . ALA A 1 115 ? -2.317 -8.610 -11.197 1.00 93.81 115 ALA A CA 1
ATOM 882 C C . ALA A 1 115 ? -2.630 -9.884 -10.405 1.00 93.81 115 ALA A C 1
ATOM 884 O O . ALA A 1 115 ? -3.422 -10.708 -10.856 1.00 93.81 115 ALA A O 1
ATOM 885 N N . HIS A 1 116 ? -2.054 -10.014 -9.211 1.00 93.31 116 HIS A N 1
ATOM 886 C CA . HIS A 1 116 ? -2.281 -11.143 -8.314 1.00 93.31 116 HIS A CA 1
ATOM 887 C C . HIS A 1 116 ? -3.768 -11.268 -7.959 1.00 93.31 116 HIS A C 1
ATOM 889 O O . HIS A 1 116 ? -4.392 -12.301 -8.192 1.00 93.31 116 HIS A O 1
ATOM 895 N N . ALA A 1 117 ? -4.378 -10.162 -7.520 1.00 90.25 117 ALA A N 1
ATOM 896 C CA . ALA A 1 117 ? -5.797 -10.113 -7.173 1.00 90.25 117 ALA A CA 1
ATOM 897 C C . ALA A 1 117 ? -6.727 -10.420 -8.360 1.00 90.25 117 ALA A C 1
ATOM 899 O O . ALA A 1 117 ? -7.821 -10.965 -8.175 1.00 90.25 117 ALA A O 1
ATOM 900 N N . PHE A 1 118 ? -6.305 -10.065 -9.576 1.00 90.06 118 PHE A N 1
ATOM 901 C CA . PHE A 1 118 ? -7.034 -10.401 -10.792 1.00 90.06 118 PHE A CA 1
ATOM 902 C C . PHE A 1 118 ? -6.992 -11.908 -11.080 1.00 90.06 118 PHE A C 1
ATOM 904 O O . PHE A 1 118 ? -8.034 -12.486 -11.386 1.00 90.06 118 PHE A O 1
ATOM 911 N N . VAL A 1 119 ? -5.821 -12.541 -10.947 1.00 88.94 119 VAL A N 1
ATOM 912 C CA . VAL A 1 119 ? -5.621 -13.972 -11.234 1.00 88.94 119 VAL A CA 1
ATOM 913 C C . VAL A 1 119 ? -6.301 -14.871 -10.200 1.00 88.94 119 VAL A C 1
ATOM 915 O O . VAL A 1 119 ? -6.943 -15.844 -10.583 1.00 88.94 119 VAL A O 1
ATOM 918 N N . GLU A 1 120 ? -6.198 -14.553 -8.910 1.00 83.81 120 GLU A N 1
ATOM 919 C CA . GLU A 1 120 ? -6.635 -15.461 -7.837 1.00 83.81 120 GLU A CA 1
ATOM 920 C C . GLU A 1 120 ? -8.136 -15.423 -7.527 1.00 83.81 120 GLU A C 1
ATOM 922 O O . GLU A 1 120 ? -8.686 -16.399 -7.023 1.00 83.81 120 GLU A O 1
ATOM 927 N N . GLY A 1 121 ? -8.820 -14.308 -7.792 1.00 70.69 121 GLY A N 1
ATOM 928 C CA . GLY A 1 121 ? -10.202 -14.137 -7.323 1.00 70.69 121 GLY A CA 1
ATOM 929 C C . GLY A 1 121 ? -11.089 -13.244 -8.180 1.00 70.69 121 GLY A C 1
ATOM 930 O O . GLY A 1 121 ? -12.219 -12.957 -7.783 1.00 70.69 121 GLY A O 1
ATOM 931 N N . GLY A 1 122 ? -10.603 -12.760 -9.330 1.00 71.81 122 GLY A N 1
ATOM 932 C CA . GLY A 1 122 ? -11.358 -11.837 -10.183 1.00 71.81 122 GLY A CA 1
ATOM 933 C C . GLY A 1 122 ? -11.758 -10.539 -9.468 1.00 71.81 122 GLY A C 1
ATOM 934 O O . GLY A 1 122 ? -12.748 -9.899 -9.839 1.00 71.81 122 GLY A O 1
ATOM 935 N N . CYS A 1 123 ? -11.029 -10.153 -8.418 1.00 80.69 123 CYS A N 1
ATOM 936 C CA . CYS A 1 123 ? -11.262 -8.908 -7.700 1.00 80.69 123 CYS A CA 1
ATOM 937 C C . CYS A 1 123 ? -10.949 -7.726 -8.620 1.00 80.69 123 CYS A C 1
ATOM 939 O O . CYS A 1 123 ? -9.965 -7.745 -9.357 1.00 80.69 123 CYS A O 1
ATOM 941 N N . ARG A 1 124 ? -11.765 -6.666 -8.571 1.00 85.94 124 ARG A N 1
ATOM 942 C CA . ARG A 1 124 ? -11.464 -5.438 -9.326 1.00 85.94 124 ARG A CA 1
ATOM 943 C C . ARG A 1 124 ? -10.449 -4.600 -8.545 1.00 85.94 124 ARG A C 1
ATOM 945 O O . ARG A 1 124 ? -10.811 -4.119 -7.467 1.00 85.94 124 ARG A O 1
ATOM 952 N N . PRO A 1 125 ? -9.223 -4.386 -9.050 1.00 88.00 125 PRO A N 1
ATOM 953 C CA . PRO A 1 125 ? -8.265 -3.533 -8.367 1.00 88.00 125 PRO A CA 1
ATOM 954 C C . PRO A 1 125 ? -8.687 -2.064 -8.442 1.00 88.00 125 PRO A C 1
ATOM 956 O O . PRO A 1 125 ? -9.100 -1.561 -9.487 1.00 88.00 125 PRO A O 1
ATOM 959 N N . ARG A 1 126 ? -8.585 -1.375 -7.307 1.00 89.00 126 ARG A N 1
ATOM 960 C CA . ARG A 1 126 ? -8.713 0.077 -7.168 1.00 89.00 126 ARG A CA 1
ATOM 961 C C . ARG A 1 126 ? -7.429 0.590 -6.543 1.00 89.00 126 ARG A C 1
ATOM 963 O O . ARG A 1 126 ? -7.196 0.344 -5.365 1.00 89.00 126 ARG A O 1
ATOM 970 N N . VAL A 1 127 ? -6.614 1.275 -7.335 1.00 85.69 127 VAL A N 1
ATOM 971 C CA . VAL A 1 127 ? -5.352 1.861 -6.875 1.00 85.69 127 VAL A CA 1
ATOM 972 C C . VAL A 1 127 ? -5.608 3.298 -6.429 1.00 85.69 127 VAL A C 1
ATOM 974 O O . VAL A 1 127 ? -6.228 4.073 -7.160 1.00 85.69 127 VAL A O 1
ATOM 977 N N . HIS A 1 128 ? -5.163 3.645 -5.226 1.00 84.88 128 HIS A N 1
ATOM 978 C CA . HIS A 1 128 ? -5.327 4.967 -4.626 1.00 84.88 128 HIS A CA 1
ATOM 979 C C . HIS A 1 128 ? -3.961 5.643 -4.530 1.00 84.88 128 HIS A C 1
ATOM 981 O O . HIS A 1 128 ? -3.128 5.267 -3.710 1.00 84.88 128 HIS A O 1
ATOM 987 N N . LEU A 1 129 ? -3.766 6.648 -5.380 1.00 77.56 129 LEU A N 1
ATOM 988 C CA . LEU A 1 129 ? -2.590 7.519 -5.405 1.00 77.56 129 LEU A CA 1
ATOM 989 C C . LEU A 1 129 ? -2.950 8.870 -4.778 1.00 77.56 129 LEU A C 1
ATOM 991 O O . LEU A 1 129 ? -4.120 9.273 -4.828 1.00 77.56 129 LEU A O 1
ATOM 995 N N . HIS A 1 130 ? -1.971 9.601 -4.241 1.00 69.44 130 HIS A N 1
ATOM 996 C CA . HIS A 1 130 ? -2.217 10.916 -3.641 1.00 69.44 130 HIS A CA 1
ATOM 997 C C . HIS A 1 130 ? -2.934 11.894 -4.599 1.00 69.44 130 HIS A C 1
A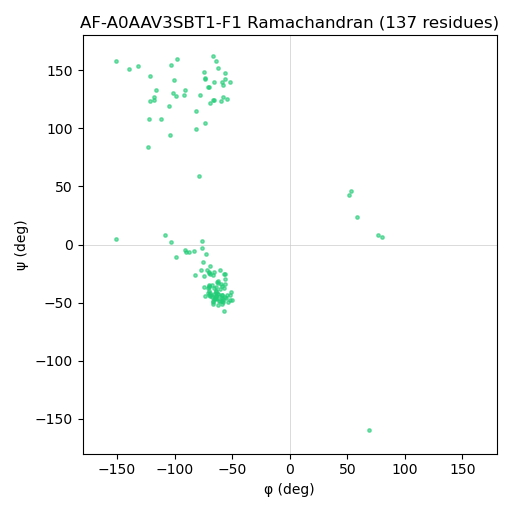TOM 999 O O . HIS A 1 130 ? -3.937 12.502 -4.214 1.00 69.44 130 HIS A O 1
ATOM 1005 N N . ASP A 1 131 ? -2.530 11.959 -5.872 1.00 57.09 131 ASP A N 1
ATOM 1006 C CA . ASP A 1 131 ? -3.182 12.819 -6.877 1.00 57.09 131 ASP A CA 1
ATOM 1007 C C . ASP A 1 131 ? -4.631 12.400 -7.191 1.00 57.09 131 ASP A C 1
ATOM 1009 O O . ASP A 1 131 ? -5.473 13.216 -7.576 1.00 57.09 131 ASP A O 1
ATOM 1013 N N . GLY A 1 132 ? -4.975 11.132 -6.952 1.00 45.75 132 GLY A N 1
ATOM 1014 C CA . GLY A 1 132 ? -6.342 10.621 -7.065 1.00 45.75 132 GLY A CA 1
ATOM 1015 C C . GLY A 1 132 ? -7.241 11.001 -5.883 1.00 45.75 132 GLY A C 1
ATOM 1016 O O . GLY A 1 132 ? -8.468 11.038 -6.027 1.00 45.75 132 GLY A O 1
ATOM 1017 N N . PHE A 1 133 ? -6.663 11.328 -4.721 1.00 41.09 133 PHE A N 1
ATOM 1018 C CA . PHE A 1 133 ? -7.415 11.568 -3.486 1.00 41.09 133 PHE A CA 1
ATOM 1019 C C . PHE A 1 133 ? -8.255 12.855 -3.536 1.00 41.09 133 PHE A C 1
ATOM 1021 O O . PHE A 1 133 ? -9.317 12.941 -2.915 1.00 41.09 133 PHE A O 1
ATOM 1028 N N . ALA A 1 134 ? -7.860 13.836 -4.358 1.00 40.56 134 ALA A N 1
ATOM 1029 C CA . ALA A 1 134 ? -8.623 15.066 -4.586 1.00 40.56 134 ALA A CA 1
ATOM 1030 C C . ALA A 1 134 ? -10.059 14.813 -5.094 1.00 40.56 134 ALA A C 1
ATOM 1032 O O . ALA A 1 134 ? -10.954 15.625 -4.847 1.00 40.56 134 ALA A O 1
ATOM 1033 N N . ARG A 1 135 ? -10.305 13.668 -5.747 1.00 39.06 135 ARG A N 1
ATOM 1034 C CA . ARG A 1 135 ? -11.618 13.285 -6.287 1.00 39.06 135 ARG A CA 1
ATOM 1035 C C . ARG A 1 135 ? -12.643 12.911 -5.205 1.00 39.06 135 ARG A C 1
ATOM 1037 O O . ARG A 1 135 ? -13.837 13.040 -5.448 1.00 39.06 135 ARG A O 1
ATOM 1044 N N . TRP A 1 136 ? -12.201 12.533 -4.003 1.00 42.09 136 TRP A N 1
ATOM 1045 C CA . TRP A 1 136 ? -13.066 12.102 -2.894 1.00 42.09 136 TRP A CA 1
ATOM 1046 C C . TRP A 1 136 ? -13.658 13.254 -2.068 1.00 42.09 136 TRP A C 1
ATOM 1048 O O . TRP A 1 136 ? -14.507 13.024 -1.214 1.00 42.09 136 TRP A O 1
ATOM 1058 N N . ARG A 1 137 ? -13.270 14.511 -2.337 1.00 36.38 137 ARG A N 1
ATOM 1059 C CA . ARG A 1 137 ? -13.857 15.702 -1.687 1.00 36.38 137 ARG A CA 1
ATOM 1060 C C . ARG A 1 137 ? -15.249 16.097 -2.209 1.00 36.38 137 ARG A C 1
ATOM 1062 O O . ARG A 1 137 ? -15.781 17.112 -1.771 1.00 36.38 137 ARG A O 1
ATOM 1069 N N . ARG A 1 138 ? -15.841 15.332 -3.132 1.00 31.66 138 ARG A N 1
ATOM 1070 C CA . ARG A 1 138 ? -17.212 15.534 -3.628 1.00 31.66 138 ARG A CA 1
ATOM 1071 C C . ARG A 1 138 ? -18.027 14.257 -3.411 1.00 31.66 138 ARG A C 1
ATOM 1073 O O . ARG A 1 138 ? -18.113 13.428 -4.311 1.00 31.66 138 ARG A O 1
ATOM 1080 N N . GLY A 1 139 ? -18.571 14.096 -2.212 1.00 33.19 139 GLY A N 1
ATOM 1081 C CA . GLY A 1 139 ? -19.440 12.985 -1.825 1.00 33.19 139 GLY A CA 1
ATOM 1082 C C . GLY A 1 139 ? -19.988 13.215 -0.435 1.00 33.19 139 GLY A C 1
ATOM 1083 O O . GLY A 1 139 ? -19.148 13.363 0.479 1.00 33.19 139 GLY A O 1
#